Protein AF-A0A963NLD3-F1 (afdb_monomer_lite)

pLDDT: mean 94.72, std 5.04, range [71.38, 98.19]

Foldseek 3Di:
DPDDPVCCCVEDNPPVHHDDDDDDDPDPVVVVVVCCQCPNPDPVSNVVVCVVCVVVVVPPPD

Secondary structure (DSSP, 8-state):
--S-HHHHIIIII-TTT--------S-HHHHHHHHHHHHSS-HHHHHHHHHHHTTTGGGTT-

Radius of gyration: 17.38 Å; chains: 1; bounding box: 29×28×41 Å

Structure (mmCIF, N/CA/C/O backbone):
data_AF-A0A963NLD3-F1
#
_entry.id   AF-A0A963NLD3-F1
#
loop_
_atom_site.group_PDB
_atom_site.id
_atom_site.type_symbol
_atom_site.label_atom_id
_atom_site.label_alt_id
_atom_site.label_comp_id
_atom_site.label_asym_id
_atom_site.label_entity_id
_atom_site.label_seq_id
_atom_site.pdbx_PDB_ins_code
_atom_site.Cartn_x
_atom_site.Cartn_y
_atom_site.Cartn_z
_atom_site.occupancy
_atom_site.B_iso_or_equiv
_atom_site.auth_seq_id
_atom_site.auth_comp_id
_atom_site.auth_asym_id
_atom_site.auth_atom_id
_atom_site.pdbx_PDB_model_num
ATOM 1 N N . GLY A 1 1 ? 8.509 14.560 -10.989 1.00 84.19 1 GLY A N 1
ATOM 2 C CA . GLY A 1 1 ? 9.009 13.254 -10.530 1.00 84.19 1 GLY A CA 1
ATOM 3 C C . GLY A 1 1 ? 10.512 13.249 -10.661 1.00 84.19 1 GLY A C 1
ATOM 4 O O . GLY A 1 1 ? 11.021 14.018 -11.465 1.00 84.19 1 GLY A O 1
ATOM 5 N N . GLU A 1 2 ? 11.203 12.429 -9.876 1.00 96.06 2 GLU A N 1
ATOM 6 C CA . GLU A 1 2 ? 12.669 12.293 -9.949 1.00 96.06 2 GLU A CA 1
ATOM 7 C C . GLU A 1 2 ? 13.143 11.595 -11.240 1.00 96.06 2 GLU A C 1
ATOM 9 O O . GLU A 1 2 ? 14.307 11.707 -11.607 1.00 96.06 2 GLU A O 1
ATOM 14 N N . MET A 1 3 ? 12.236 10.910 -11.949 1.00 96.62 3 MET A N 1
ATOM 15 C CA . MET A 1 3 ? 12.506 10.212 -13.211 1.00 96.62 3 MET A CA 1
ATOM 16 C C . MET A 1 3 ? 12.177 11.065 -14.437 1.00 96.62 3 MET A C 1
ATOM 18 O O . MET A 1 3 ? 11.181 11.797 -14.453 1.00 96.62 3 MET A O 1
ATOM 22 N N . ASN A 1 4 ? 12.986 10.912 -15.487 1.00 96.75 4 ASN A N 1
ATOM 23 C CA . ASN A 1 4 ? 12.700 11.485 -16.800 1.00 96.75 4 ASN A CA 1
ATOM 24 C C . ASN A 1 4 ? 11.650 10.637 -17.572 1.00 96.75 4 ASN A C 1
ATOM 26 O O . ASN A 1 4 ? 11.335 9.516 -17.157 1.00 96.75 4 ASN A O 1
ATOM 30 N N . PRO A 1 5 ? 11.076 11.149 -18.680 1.00 97.12 5 PRO A N 1
ATOM 31 C CA . PRO A 1 5 ? 10.018 10.444 -19.411 1.00 97.12 5 PRO A CA 1
ATOM 32 C C . PRO A 1 5 ? 10.427 9.078 -19.980 1.00 97.12 5 PRO A C 1
ATOM 34 O O . PRO A 1 5 ? 9.625 8.148 -19.957 1.00 97.12 5 PRO A O 1
ATOM 37 N N . GLU A 1 6 ? 11.662 8.951 -20.465 1.00 96.75 6 GLU A N 1
ATOM 38 C CA . GLU A 1 6 ? 12.191 7.708 -21.046 1.00 96.75 6 GLU A CA 1
ATOM 39 C C . GLU A 1 6 ? 12.324 6.625 -19.968 1.00 96.75 6 GLU A C 1
ATOM 41 O O . GLU A 1 6 ? 11.779 5.532 -20.112 1.00 96.75 6 GLU A O 1
ATOM 46 N N . GLN A 1 7 ? 12.920 6.971 -18.824 1.00 97.06 7 GLN A N 1
ATOM 47 C CA . GLN A 1 7 ? 13.035 6.096 -17.657 1.00 97.06 7 GLN A CA 1
ATOM 48 C C . GLN A 1 7 ? 11.666 5.644 -17.152 1.00 97.06 7 GLN A C 1
ATOM 50 O O . GLN A 1 7 ? 11.480 4.467 -16.849 1.00 97.06 7 GLN A O 1
ATOM 55 N N . LEU A 1 8 ? 10.693 6.555 -17.060 1.00 97.06 8 LEU A N 1
ATOM 56 C CA . LEU A 1 8 ? 9.341 6.212 -16.623 1.00 97.06 8 LEU A CA 1
ATOM 57 C C . LEU A 1 8 ? 8.695 5.191 -17.569 1.00 97.06 8 LEU A C 1
ATOM 59 O O . LEU A 1 8 ? 8.106 4.207 -17.106 1.00 97.06 8 LEU A O 1
ATOM 63 N N . TRP A 1 9 ? 8.833 5.412 -18.880 1.00 96.75 9 TRP A N 1
ATOM 64 C CA . TRP A 1 9 ? 8.284 4.528 -19.900 1.00 96.75 9 TRP A CA 1
ATOM 65 C C . TRP A 1 9 ? 8.872 3.120 -19.805 1.00 96.75 9 TRP A C 1
ATOM 67 O O . TRP A 1 9 ? 8.125 2.153 -19.636 1.00 96.75 9 TRP A O 1
ATOM 77 N N . GLU A 1 10 ? 10.201 3.031 -19.836 1.00 96.50 10 GLU A N 1
ATOM 78 C CA . GLU A 1 10 ? 10.954 1.775 -19.852 1.00 96.50 10 GLU A CA 1
ATOM 79 C C . GLU A 1 10 ? 10.815 0.968 -18.557 1.00 96.50 10 GLU A C 1
ATOM 81 O O . GLU A 1 10 ? 10.962 -0.250 -18.574 1.00 96.50 10 GLU A O 1
ATOM 86 N N . THR A 1 11 ? 10.533 1.617 -17.423 1.00 95.06 11 THR A N 1
ATOM 87 C CA . THR A 1 11 ? 10.470 0.923 -16.124 1.00 95.06 11 THR A CA 1
ATOM 88 C C . THR A 1 11 ? 9.052 0.616 -15.654 1.00 95.06 11 THR A C 1
ATOM 90 O O . THR A 1 11 ? 8.839 -0.409 -15.004 1.00 95.06 11 THR A O 1
ATOM 93 N N . THR A 1 12 ? 8.071 1.474 -15.953 1.00 96.06 12 THR A N 1
ATOM 94 C CA . THR A 1 12 ? 6.737 1.379 -15.327 1.00 96.06 12 THR A CA 1
ATOM 95 C C . THR A 1 12 ? 5.555 1.422 -16.291 1.00 96.06 12 THR A C 1
ATOM 97 O O . THR A 1 12 ? 4.470 0.977 -15.908 1.00 96.06 12 THR A O 1
ATOM 100 N N . MET A 1 13 ? 5.716 1.907 -17.529 1.00 96.56 13 MET A N 1
ATOM 101 C CA . MET A 1 13 ? 4.573 2.106 -18.436 1.00 96.56 13 MET A CA 1
ATOM 102 C C . MET A 1 13 ? 4.485 1.094 -19.577 1.00 96.56 13 MET A C 1
ATOM 104 O O . MET A 1 13 ? 3.360 0.730 -19.943 1.00 96.56 13 MET A O 1
ATOM 108 N N . ASP A 1 14 ? 5.616 0.628 -20.116 1.00 97.81 14 ASP A N 1
ATOM 109 C CA . ASP A 1 14 ? 5.641 -0.325 -21.229 1.00 97.81 14 ASP A CA 1
ATOM 110 C C . ASP A 1 14 ? 4.985 -1.664 -20.821 1.00 97.81 14 ASP A C 1
ATOM 112 O O . ASP A 1 14 ? 5.472 -2.340 -19.910 1.00 97.81 14 ASP A O 1
ATOM 116 N N . PRO A 1 15 ? 3.878 -2.081 -21.474 1.00 97.44 15 PRO A N 1
ATOM 117 C CA . PRO A 1 15 ? 3.193 -3.341 -21.189 1.00 97.44 15 PRO A CA 1
ATOM 118 C C . PRO A 1 15 ? 4.070 -4.593 -21.237 1.00 97.44 15 PRO A C 1
ATOM 120 O O . PRO A 1 15 ? 3.723 -5.569 -20.576 1.00 97.44 15 PRO A O 1
ATOM 123 N N . ALA A 1 16 ? 5.164 -4.582 -22.003 1.00 96.75 16 ALA A N 1
ATOM 124 C CA . ALA A 1 16 ? 6.060 -5.725 -22.134 1.00 96.75 16 ALA A CA 1
ATOM 125 C C . ALA A 1 16 ? 6.920 -5.967 -20.881 1.00 96.75 16 ALA A C 1
ATOM 127 O O . ALA A 1 16 ? 7.331 -7.101 -20.635 1.00 96.75 16 ALA A O 1
ATOM 128 N N . VAL A 1 17 ? 7.186 -4.924 -20.087 1.00 95.50 17 VAL A N 1
ATOM 129 C CA . VAL A 1 17 ? 8.125 -4.979 -18.947 1.00 95.50 17 VAL A CA 1
ATOM 130 C C . VAL A 1 17 ? 7.515 -4.515 -17.625 1.00 95.50 17 VAL A C 1
ATOM 132 O O . VAL A 1 17 ? 8.015 -4.879 -16.557 1.00 95.50 17 VAL A O 1
ATOM 135 N N . ARG A 1 18 ? 6.424 -3.742 -17.666 1.00 97.31 18 ARG A N 1
ATOM 136 C CA . ARG A 1 18 ? 5.762 -3.226 -16.466 1.00 97.31 18 ARG A CA 1
ATOM 137 C C . ARG A 1 18 ? 5.225 -4.355 -15.595 1.00 97.31 18 ARG A C 1
ATOM 139 O O . ARG A 1 18 ? 4.709 -5.363 -16.076 1.00 97.31 18 ARG A O 1
ATOM 146 N N . ARG A 1 19 ? 5.249 -4.128 -14.285 1.00 96.44 19 ARG A N 1
ATOM 147 C CA . ARG A 1 19 ? 4.670 -5.030 -13.286 1.00 96.44 19 ARG A CA 1
ATOM 148 C C . ARG A 1 19 ? 3.509 -4.325 -12.605 1.00 96.44 19 ARG A C 1
ATOM 150 O O . ARG A 1 19 ? 3.719 -3.418 -11.808 1.00 96.44 19 ARG A O 1
ATOM 157 N N . LEU A 1 20 ? 2.288 -4.725 -12.950 1.00 96.56 20 LEU A N 1
ATOM 158 C CA . LEU A 1 20 ? 1.075 -4.208 -12.322 1.00 96.56 20 LEU A CA 1
ATOM 159 C C . LEU A 1 20 ? 0.572 -5.205 -11.280 1.00 96.56 20 LEU A C 1
ATOM 161 O O . LEU A 1 20 ? 0.483 -6.400 -11.555 1.00 96.56 20 LEU A O 1
ATOM 165 N N . LEU A 1 21 ? 0.203 -4.698 -10.108 1.00 96.81 21 LEU A N 1
ATOM 166 C CA . LEU A 1 21 ? -0.503 -5.460 -9.085 1.00 96.81 21 LEU A CA 1
ATOM 167 C C . LEU A 1 21 ? -1.991 -5.125 -9.169 1.00 96.81 21 LEU A C 1
ATOM 169 O O . LEU A 1 21 ? -2.374 -3.955 -9.193 1.00 96.81 21 LEU A O 1
ATOM 173 N N . ARG A 1 22 ? -2.838 -6.156 -9.232 1.00 95.81 22 ARG A N 1
ATOM 174 C CA . ARG A 1 22 ? -4.292 -5.990 -9.195 1.00 95.81 22 ARG A CA 1
ATOM 175 C C . ARG A 1 22 ? -4.757 -6.066 -7.747 1.00 95.81 22 ARG A C 1
ATOM 177 O O . ARG A 1 22 ? -4.652 -7.121 -7.132 1.00 95.81 22 ARG A O 1
ATOM 184 N N . VAL A 1 23 ? -5.297 -4.965 -7.238 1.00 95.00 23 VAL A N 1
ATOM 185 C CA . VAL A 1 23 ? -5.896 -4.914 -5.900 1.00 95.00 23 VAL A CA 1
ATOM 186 C C . VAL A 1 23 ? -7.173 -5.757 -5.878 1.00 95.00 23 VAL A C 1
ATOM 188 O O . VAL A 1 23 ? -7.970 -5.698 -6.818 1.00 95.00 23 VAL A O 1
ATOM 191 N N . GLN A 1 24 ? -7.344 -6.542 -4.816 1.00 95.12 24 GLN A N 1
ATOM 192 C CA . GLN A 1 24 ? -8.521 -7.369 -4.553 1.00 95.12 24 GLN A CA 1
ATOM 193 C C . GLN A 1 24 ? -9.091 -7.016 -3.178 1.00 95.12 24 GLN A C 1
ATOM 195 O O . GLN A 1 24 ? -8.359 -6.547 -2.307 1.00 95.12 24 GLN A O 1
ATOM 200 N N . ILE A 1 25 ? -10.395 -7.223 -3.003 1.00 94.50 25 ILE A N 1
ATOM 201 C CA . ILE A 1 25 ? -11.082 -7.064 -1.720 1.00 94.50 25 ILE A CA 1
ATOM 202 C C . ILE A 1 25 ? -11.697 -8.416 -1.384 1.00 94.50 25 ILE A C 1
ATOM 204 O O . ILE A 1 25 ? -12.672 -8.817 -2.019 1.00 94.50 25 ILE A O 1
ATOM 208 N N . ASP A 1 26 ? -11.112 -9.103 -0.408 1.00 94.25 26 ASP A N 1
ATOM 209 C CA . ASP A 1 26 ? -11.571 -10.429 0.014 1.00 94.25 26 ASP A CA 1
ATOM 210 C C . ASP A 1 26 ? -12.685 -10.332 1.068 1.00 94.25 26 ASP A C 1
ATOM 212 O O . ASP A 1 26 ? -13.683 -11.045 0.987 1.00 94.25 26 ASP A O 1
ATOM 216 N N . ASP A 1 27 ? -12.549 -9.398 2.015 1.00 96.25 27 ASP A N 1
ATOM 217 C CA . ASP A 1 27 ? -13.558 -9.079 3.028 1.00 96.25 27 ASP A CA 1
ATOM 218 C C . ASP A 1 27 ? -13.794 -7.565 3.067 1.00 96.25 27 ASP A C 1
ATOM 220 O O . ASP A 1 27 ? -12.917 -6.780 3.433 1.00 96.25 27 ASP A O 1
ATOM 224 N N . ALA A 1 28 ? -14.996 -7.151 2.667 1.00 95.81 28 ALA A N 1
ATOM 225 C CA . ALA A 1 28 ? -15.369 -5.744 2.609 1.00 95.81 28 ALA A CA 1
ATOM 226 C C . ALA A 1 28 ? -15.556 -5.110 3.998 1.00 95.81 28 ALA A C 1
ATOM 228 O O . ALA A 1 28 ? -15.318 -3.914 4.148 1.00 95.81 28 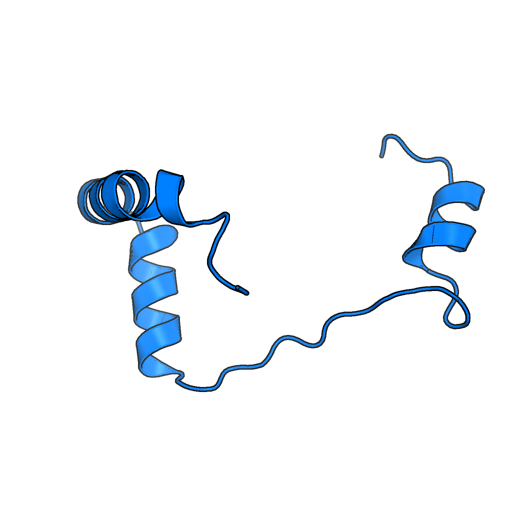ALA A O 1
ATOM 229 N N . ILE A 1 29 ? -15.971 -5.888 5.002 1.00 97.31 29 ILE A N 1
ATOM 230 C CA . ILE A 1 29 ? -16.214 -5.387 6.361 1.00 97.31 29 ILE A CA 1
ATOM 231 C C . ILE A 1 29 ? -14.879 -5.139 7.054 1.00 97.31 29 ILE A C 1
ATOM 233 O O . ILE A 1 29 ? -14.674 -4.078 7.645 1.00 97.31 29 ILE A O 1
ATOM 237 N N . GLU A 1 30 ? -13.949 -6.089 6.955 1.00 96.56 30 GLU A N 1
ATOM 238 C CA . GLU A 1 30 ? -12.621 -5.902 7.543 1.00 96.56 30 GLU A CA 1
ATOM 239 C C . GLU A 1 30 ? -11.852 -4.785 6.829 1.00 96.56 30 GLU A C 1
ATOM 241 O O . GLU A 1 30 ? -11.202 -3.974 7.489 1.00 96.56 30 GLU A O 1
ATOM 246 N N . ALA A 1 31 ? -11.970 -4.682 5.500 1.00 97.06 31 ALA A N 1
ATOM 247 C CA . ALA A 1 31 ? -11.363 -3.587 4.749 1.00 97.06 31 ALA A CA 1
ATOM 248 C C . ALA A 1 31 ? -11.863 -2.215 5.230 1.00 97.06 31 ALA A C 1
ATOM 250 O O . ALA A 1 31 ? -11.042 -1.335 5.490 1.00 97.06 31 ALA A O 1
ATOM 251 N N . ASP A 1 32 ? -13.178 -2.038 5.398 1.00 97.19 32 ASP A N 1
ATOM 252 C CA . ASP A 1 32 ? -13.766 -0.796 5.917 1.00 97.19 32 ASP A CA 1
ATOM 253 C C . ASP A 1 32 ? -13.227 -0.460 7.315 1.00 97.19 32 ASP A C 1
ATOM 255 O O . ASP A 1 32 ? -12.728 0.644 7.543 1.00 97.19 32 ASP A O 1
ATOM 259 N N . ARG A 1 33 ? -13.183 -1.454 8.216 1.00 96.62 33 ARG A N 1
ATOM 260 C CA . ARG A 1 33 ? -12.613 -1.291 9.563 1.00 96.62 33 ARG A CA 1
ATOM 261 C C . ARG A 1 33 ? -11.160 -0.816 9.517 1.00 96.62 33 ARG A C 1
ATOM 263 O O . ARG A 1 33 ? -10.780 0.086 10.265 1.00 96.62 33 ARG A O 1
ATOM 270 N N . VAL A 1 34 ? -10.342 -1.416 8.651 1.00 96.31 34 VAL A N 1
ATOM 271 C CA . VAL A 1 34 ? -8.931 -1.041 8.475 1.00 96.31 34 VAL A CA 1
ATOM 272 C C . VAL A 1 34 ? -8.809 0.373 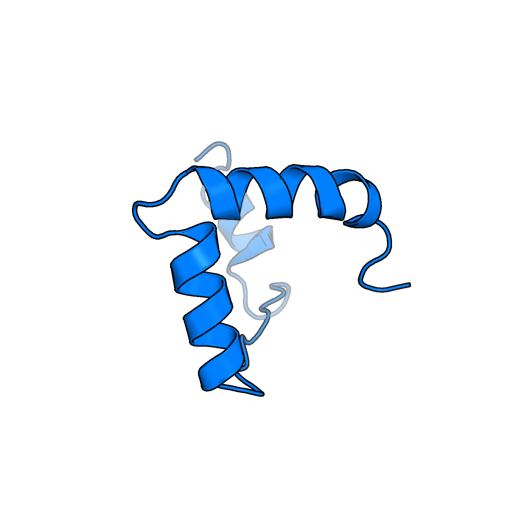7.906 1.00 96.31 34 VAL A C 1
ATOM 274 O O . VAL A 1 34 ? -7.995 1.153 8.403 1.00 96.31 34 VAL A O 1
ATOM 277 N N . PHE A 1 35 ? -9.636 0.747 6.927 1.00 97.12 35 PHE A N 1
ATOM 278 C CA . PHE A 1 35 ? -9.656 2.108 6.389 1.00 97.12 35 PHE A CA 1
ATOM 279 C C . PHE A 1 35 ? -10.016 3.139 7.458 1.00 97.12 35 PHE A C 1
ATOM 281 O O . PHE A 1 35 ? -9.291 4.121 7.606 1.00 97.12 35 PHE A O 1
ATOM 288 N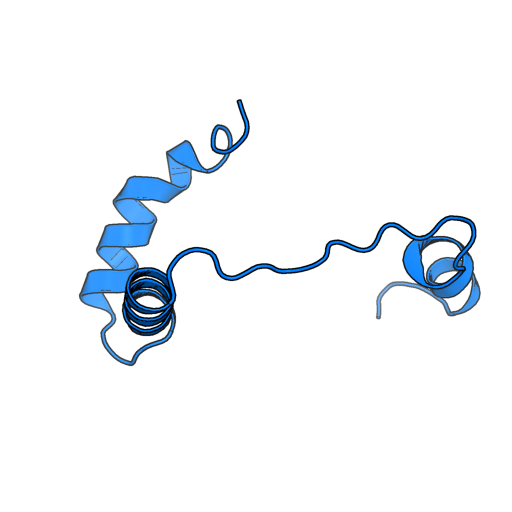 N . THR A 1 36 ? -11.076 2.918 8.239 1.00 97.38 36 THR A N 1
ATOM 289 C CA . THR A 1 36 ? -11.458 3.832 9.325 1.00 97.38 36 THR A CA 1
ATOM 290 C C . THR A 1 36 ? -10.357 3.947 10.376 1.00 97.38 36 THR A C 1
ATOM 292 O O . THR A 1 36 ? -10.003 5.056 10.763 1.00 97.38 36 THR A O 1
ATOM 295 N N . MET A 1 37 ? -9.765 2.830 10.804 1.00 97.00 37 MET A N 1
ATOM 296 C CA . MET A 1 37 ? -8.699 2.832 11.810 1.00 97.00 37 MET A CA 1
ATOM 297 C C . MET A 1 37 ? -7.446 3.590 11.341 1.00 97.00 37 MET A C 1
ATOM 299 O O . MET A 1 37 ? -6.834 4.317 12.122 1.00 97.00 37 MET A O 1
ATOM 303 N N . LEU A 1 38 ? -7.043 3.425 10.077 1.00 97.62 38 LEU A N 1
ATOM 304 C CA . LEU A 1 38 ? -5.801 4.012 9.562 1.00 97.62 38 LEU A CA 1
ATOM 305 C C . LEU A 1 38 ? -5.969 5.440 9.035 1.00 97.62 38 LEU A C 1
ATOM 307 O O . LEU A 1 38 ? -5.034 6.238 9.127 1.00 97.62 38 LEU A O 1
ATOM 311 N N . MET A 1 39 ? -7.139 5.760 8.484 1.00 97.56 39 MET A N 1
ATOM 312 C CA . MET A 1 39 ? -7.387 7.000 7.743 1.00 97.56 39 MET A CA 1
ATOM 313 C C . MET A 1 39 ? -8.472 7.887 8.367 1.00 97.56 39 MET A C 1
ATOM 315 O O . MET A 1 39 ? -8.640 9.015 7.912 1.00 97.56 39 MET A O 1
ATOM 319 N N . GLY A 1 40 ? -9.201 7.409 9.380 1.00 95.75 40 GLY A N 1
ATOM 320 C CA . GLY A 1 40 ? -10.224 8.179 10.097 1.00 95.75 40 GLY A CA 1
ATOM 321 C C . GLY A 1 40 ? -9.641 9.195 11.080 1.00 95.75 40 GLY A C 1
ATOM 322 O O . GLY A 1 40 ? -8.435 9.247 11.295 1.00 95.75 40 GLY A O 1
ATOM 323 N N . ASP A 1 41 ? -10.490 10.009 11.701 1.00 97.44 41 ASP A N 1
ATOM 324 C CA . ASP A 1 41 ? -10.046 11.164 12.500 1.00 97.44 41 ASP A CA 1
ATOM 325 C C . ASP A 1 41 ? -9.423 10.794 13.858 1.00 97.44 41 ASP A C 1
ATOM 327 O O . ASP A 1 41 ? -8.688 11.587 14.452 1.00 97.44 41 ASP A O 1
ATOM 331 N N . GLU A 1 42 ? -9.695 9.588 14.361 1.00 97.06 42 GLU A N 1
ATOM 332 C CA . GLU A 1 42 ? -9.175 9.135 15.648 1.00 97.06 42 GLU A CA 1
ATOM 333 C C . GLU A 1 42 ? -7.681 8.789 15.564 1.00 97.06 42 GLU A C 1
ATOM 335 O O . GLU A 1 42 ? -7.237 7.944 14.785 1.00 97.06 42 GLU A O 1
ATOM 340 N N . VAL A 1 43 ? -6.884 9.449 16.407 1.00 98.00 43 VAL A N 1
ATOM 341 C CA . VAL A 1 43 ? -5.423 9.267 16.448 1.00 98.00 43 VAL A CA 1
ATOM 342 C C . VAL A 1 43 ? -5.030 8.018 17.233 1.00 98.00 43 VAL A C 1
ATOM 344 O O . VAL A 1 43 ? -4.086 7.323 16.857 1.00 98.00 43 VAL A O 1
ATOM 347 N N . GLU A 1 44 ? -5.747 7.732 18.318 1.00 97.88 44 GLU A N 1
ATOM 348 C CA . GLU A 1 44 ? -5.403 6.671 19.266 1.00 97.88 44 GLU A CA 1
ATOM 349 C C . GLU A 1 44 ? -5.379 5.272 18.626 1.00 97.88 44 GLU A C 1
ATOM 351 O O . GLU A 1 44 ? -4.329 4.625 18.692 1.00 97.88 44 GLU A O 1
ATOM 356 N N . PRO A 1 45 ? -6.431 4.826 17.903 1.00 97.50 45 PRO A N 1
ATOM 357 C CA . PRO A 1 45 ? -6.445 3.487 17.306 1.00 97.50 45 PRO A CA 1
ATOM 358 C C . PRO A 1 45 ? -5.335 3.307 16.265 1.00 97.50 45 PRO A C 1
ATOM 360 O O . PRO A 1 45 ? -4.716 2.249 16.151 1.00 97.50 45 PRO A O 1
ATOM 363 N N . ARG A 1 46 ? -5.037 4.375 15.518 1.00 98.19 46 ARG A N 1
ATOM 364 C CA . ARG A 1 46 ? -3.964 4.388 14.523 1.00 98.19 46 ARG A CA 1
ATOM 365 C C . ARG A 1 46 ? -2.595 4.233 15.171 1.00 98.19 46 ARG A C 1
ATOM 367 O O . ARG A 1 46 ? -1.757 3.485 14.668 1.00 98.19 46 ARG A O 1
ATOM 374 N N . ARG A 1 47 ? -2.354 4.948 16.272 1.00 97.62 47 ARG A N 1
ATOM 375 C CA . ARG A 1 47 ? -1.086 4.895 16.999 1.00 97.62 47 ARG A CA 1
ATOM 376 C C . ARG A 1 47 ? -0.842 3.499 17.569 1.00 97.62 47 ARG A C 1
ATOM 378 O O . ARG A 1 47 ? 0.224 2.940 17.322 1.00 97.62 47 ARG A O 1
ATOM 385 N N . GLU A 1 48 ? -1.835 2.917 18.238 1.00 97.44 48 GLU A N 1
ATOM 386 C CA . GLU A 1 48 ? -1.749 1.550 18.770 1.00 97.44 48 GLU A CA 1
ATOM 387 C C . GLU A 1 48 ? -1.467 0.524 17.663 1.00 97.44 48 GLU A C 1
ATOM 389 O O . GLU A 1 48 ? -0.609 -0.354 17.818 1.00 97.44 48 GLU A O 1
ATOM 394 N N . PHE A 1 49 ? -2.135 0.659 16.510 1.00 96.81 49 PHE A N 1
ATOM 395 C CA . PHE A 1 49 ? -1.905 -0.212 15.362 1.00 96.81 49 PHE A CA 1
ATOM 396 C C . PHE A 1 49 ? -0.460 -0.126 14.855 1.00 96.81 49 PHE A C 1
ATOM 398 O O . PHE A 1 49 ? 0.168 -1.162 14.614 1.00 96.81 49 PHE A O 1
ATOM 405 N N . ILE A 1 50 ? 0.081 1.087 14.702 1.00 96.50 50 ILE A N 1
ATOM 406 C CA . ILE A 1 50 ? 1.455 1.302 14.232 1.00 96.50 50 ILE A CA 1
ATOM 407 C C . ILE A 1 50 ? 2.458 0.722 15.232 1.00 96.50 50 ILE A C 1
ATOM 409 O O . ILE A 1 50 ? 3.323 -0.054 14.830 1.00 96.50 50 ILE A O 1
ATOM 413 N N . GLU A 1 51 ? 2.333 1.043 16.521 1.00 96.19 51 GLU A N 1
ATOM 414 C CA . GLU A 1 51 ? 3.240 0.551 17.568 1.00 96.19 51 GLU A CA 1
ATOM 415 C C . GLU A 1 51 ? 3.275 -0.983 17.618 1.00 96.19 51 GLU A C 1
ATOM 417 O O . GLU A 1 51 ? 4.342 -1.587 17.740 1.00 96.19 51 GLU A O 1
ATOM 422 N N . THR A 1 52 ? 2.116 -1.621 17.444 1.00 94.88 52 THR A N 1
ATOM 423 C CA . THR A 1 52 ? 1.984 -3.081 17.491 1.00 94.88 52 THR A CA 1
ATOM 424 C C . THR A 1 52 ? 2.569 -3.775 16.254 1.00 94.88 52 THR A C 1
ATOM 426 O O . THR A 1 52 ? 3.134 -4.867 16.365 1.00 94.88 52 THR A O 1
ATOM 429 N N . ASN A 1 53 ? 2.434 -3.177 15.064 1.00 94.62 53 ASN A N 1
ATOM 430 C CA . ASN A 1 53 ? 2.709 -3.864 13.795 1.00 94.62 53 ASN A CA 1
ATOM 431 C C . ASN A 1 53 ? 3.977 -3.396 13.069 1.00 94.62 53 ASN A C 1
ATOM 433 O O . ASN A 1 53 ? 4.501 -4.149 12.246 1.00 94.62 53 ASN A O 1
ATOM 437 N N . ALA A 1 54 ? 4.516 -2.209 13.368 1.00 93.44 54 ALA A N 1
ATOM 438 C CA . ALA A 1 54 ? 5.612 -1.608 12.597 1.00 93.44 54 ALA A CA 1
ATOM 439 C C . ALA A 1 54 ? 6.850 -2.512 12.485 1.00 93.44 54 ALA A C 1
ATOM 441 O O . ALA A 1 54 ? 7.429 -2.644 11.410 1.00 93.44 54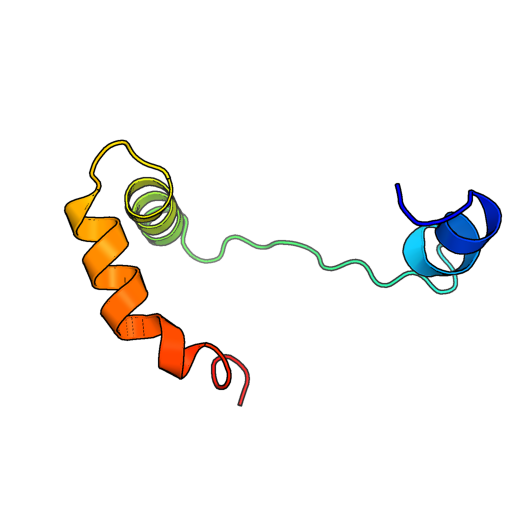 ALA A O 1
ATOM 442 N N . LEU A 1 55 ? 7.226 -3.193 13.570 1.00 91.56 55 LEU A N 1
ATOM 443 C CA . LEU A 1 55 ? 8.389 -4.090 13.584 1.00 91.56 55 LEU A CA 1
ATOM 444 C C . LEU A 1 55 ? 8.123 -5.445 12.911 1.00 91.56 55 LEU A C 1
ATOM 446 O O . LEU A 1 55 ? 9.061 -6.183 12.621 1.00 91.56 55 LEU A O 1
ATOM 450 N N . ARG A 1 56 ? 6.854 -5.787 12.669 1.00 89.56 56 ARG A N 1
ATOM 451 C CA . ARG A 1 56 ? 6.430 -7.062 12.069 1.00 89.56 56 ARG A CA 1
ATOM 452 C C . ARG A 1 56 ? 6.197 -6.949 10.562 1.00 89.56 56 ARG A C 1
ATOM 454 O O . ARG A 1 56 ? 6.145 -7.975 9.893 1.00 89.56 56 ARG A O 1
ATOM 461 N N . ALA A 1 57 ? 6.115 -5.727 10.029 1.00 87.94 57 ALA A N 1
ATOM 462 C CA . ALA A 1 57 ? 5.822 -5.451 8.622 1.00 87.94 57 ALA A CA 1
ATOM 463 C C . ALA A 1 57 ? 6.799 -6.119 7.633 1.00 87.94 57 ALA A C 1
ATOM 465 O O . ALA A 1 57 ? 6.408 -6.436 6.518 1.00 87.94 57 ALA A O 1
ATOM 466 N N . GLY A 1 58 ? 8.049 -6.381 8.034 1.00 84.38 58 GLY A N 1
ATOM 467 C CA . GLY A 1 58 ? 9.030 -7.069 7.184 1.00 84.38 58 GLY A CA 1
ATOM 468 C C . GLY A 1 58 ? 8.749 -8.559 6.944 1.00 84.38 58 GLY A C 1
ATOM 469 O O . GLY A 1 58 ? 9.345 -9.138 6.044 1.00 84.38 58 GLY A O 1
ATOM 470 N N . ASN A 1 59 ? 7.850 -9.169 7.725 1.00 83.62 59 ASN A N 1
ATOM 471 C CA . ASN A 1 59 ? 7.576 -10.610 7.705 1.00 83.62 59 ASN A CA 1
ATOM 472 C C . ASN A 1 59 ? 6.127 -10.932 7.304 1.00 83.62 59 ASN A C 1
ATOM 474 O O . ASN A 1 59 ? 5.613 -11.982 7.677 1.00 83.62 59 ASN A O 1
ATOM 478 N N . ILE A 1 60 ? 5.440 -10.020 6.612 1.00 85.88 60 ILE A N 1
ATOM 479 C CA . ILE A 1 60 ? 4.032 -10.217 6.222 1.00 85.88 60 ILE A CA 1
ATOM 480 C C . ILE A 1 60 ? 3.854 -11.280 5.129 1.00 85.88 60 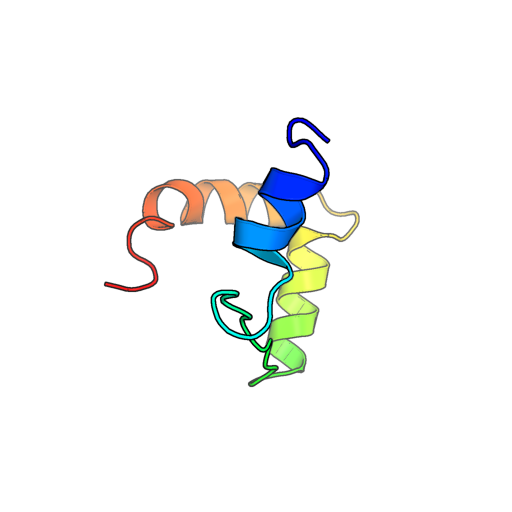ILE A C 1
ATOM 482 O O . ILE A 1 60 ? 2.817 -11.932 5.096 1.00 85.88 60 ILE A O 1
ATOM 486 N N . ASP A 1 61 ? 4.884 -11.484 4.302 1.00 77.50 61 ASP A N 1
ATOM 487 C CA . ASP A 1 61 ? 4.866 -12.377 3.136 1.00 77.50 61 ASP A CA 1
ATOM 488 C C . ASP A 1 61 ? 5.868 -13.553 3.264 1.00 77.50 61 ASP A C 1
ATOM 490 O O . ASP A 1 61 ? 6.263 -14.136 2.251 1.00 77.50 61 ASP A O 1
ATOM 494 N N . VAL A 1 62 ? 6.331 -13.866 4.487 1.00 71.38 62 VAL A N 1
ATOM 495 C CA . VAL A 1 62 ? 7.280 -14.970 4.784 1.00 71.38 62 VAL A CA 1
ATOM 496 C C . VAL A 1 62 ? 6.549 -16.243 5.192 1.00 71.38 62 VAL A C 1
ATOM 498 O O . VAL A 1 62 ? 5.638 -16.151 6.044 1.00 71.38 62 VAL A O 1
#

Sequence (62 aa):
GEMNPEQLWETTMDPAVRRLLRVQIDDAIEADRVFTMLMGDEVEPRREFIETNALRAGNIDV

=== Feature glossary ===
The record interleaves many kinds of information about one protein. Here is each kind framed as the question it answers.

Q: What does the local fold look like, residue by residue?
A: A 3Di character summarizes, for each residue, the relative orientation of the Cα frame of its nearest spatial neighbor. Because it encodes fold topology rather than chemistry, 3Di alignments detect remote structural similarity that sequence alignment misses.

Q: Which residues are in helices, strands, or loops?
A: Secondary structure is the local, repeating backbone conformation. DSSP classifies it into eight states by reading the hydrogen-bond network: three helix types (H, G, I), two β types (E, B), two non-regular types (T, S), and unstructured coil (-).

Q: How big and how compact is the whole molecule?
A: Three whole-structure scalars: the radius of gyration (RMS distance of Cα from centroid, in Å), the count of Cα–Cα contacts (pairs closer than 8 Å and separated by more than four residues in sequence — i.e. tertiary, not local, contacts), and the bounding-box dimensions. Together they distinguish compact globular folds from extended fibres or disordered chains.

Q: How confident is the AlphaFold model at each residue?
A: For AlphaFold models, the B-factor field carries pLDDT — the model's own estimate of local accuracy on a 0–100 scale. Regions with pLDDT<50 should be treated as essentially unmodeled; they often correspond to intrinsically disordered segments.

Q: What family and function is it annotated with?
A: Functional annotations link the protein to curated databases. InterPro entries identify conserved domains and families by matching the sequence against member-database signatures (Pfam, PROSITE, CDD, …). Gene Ontology (GO) terms describe molecular function, biological process, and cellular component in a controlled vocabulary. CATH places the structure in a hierarchical fold classification (Class/Architecture/Topology/Homologous-superfamily). The organism is the source species.

Q: What known structures does this most resemble?
A: Nearest PDB neighbors are the top structural matches found by Foldseek when searching this structure against the entire Protein Data Bank. Each hit reports a TM-score (0 to 1; >0.5 almost always implies the same fold) and an E-value. These are *structural* homologs — they may share no detectable sequence similarity.

Q: Which residues are buried vs exposed?
A: Solvent-accessible surface area (SASA) is the area in Å² traced out by the centre of a 1.4 Å probe sphere (a water molecule) rolled over the protein's van der Waals surface (Shrake–Rupley / Lee–Richards construction). Buried residues have near-zero SASA; fully exposed residues can exceed 200 Å². The total SASA scales roughly with the number of surface residues.

Q: What are the backbone torsion angles?
A: φ (phi) and ψ (psi) are the two rotatable backbone dihedrals per residue: φ is the C(i-1)–N–Cα–C torsion, ψ is the N–Cα–C–N(i+1) torsion, both in degrees on (−180°, 180°]. α-helical residues cluster near (−60°, −45°); β-strand residues near (−120°, +130°). A Ramachandran plot is simply a scatter of (φ, ψ) for every residue.

Q: Are the domains correctly placed relative to each other?
A: Predicted aligned error is AlphaFold's pairwise confidence. Unlike pLDDT (per-residue), PAE is per-residue-pair and captures whether two parts of the structure are correctly placed relative to each other. Units are ångströms of expected positional error.

Q: What if only a Cα trace is available?
A: P-SEA three-state annotation labels each residue as helix, strand, or coil based purely on the geometry of the Cα trace. It serves as a fallback when the full backbone (and thus DSSP) is unavailable.

Q: What is the amino-acid chain?
A: This is the polypeptide sequence — one letter per residue, N-terminus first. Length ranges from a few dozen residues for small domains to over a thousand for large multi-domain proteins.

Q: What do the rendered images show?
A: The six renders are orthog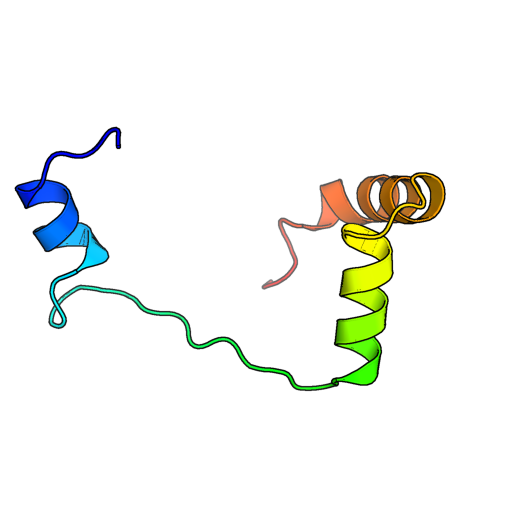raphic views along the three Cartesian axes in both directions. Representation (cartoon, sticks, or surface) and color scheme (sequence-rainbow or by-chain) vary across proteins so the training set covers all the common visualization conventions.

Q: What do the diagnostic plots show?
A: Plot images: a contact map (which residues are close in 3D, as an N×N binary image), a Ramachandran scatter (backbone torsion angles, revealing secondary-structure composition at a glance), and — for AlphaFold structures — a PAE heatmap (pairwise prediction confidence).

Q: How mobile is each atom in the crystal?
A: B-factor (Debye–Waller factor) reflects atomic displacement in the crystal lattice. It is an experimental observable (units Å²), not a prediction; low values mean the atom is pinned down, high values mean it moves or is heterogeneous across the crystal.

Q: Where is each backbone atom in 3D?
A: The mmCIF table is the protein's shape written out atom by atom. For each backbone N, Cα, C, and carbonyl O, it records an (x, y, z) coordinate triple in Å plus the residue type, chain letter, and residue number.